Protein AF-A0A497N2W8-F1 (afdb_monomer_lite)

Radius of gyration: 13.19 Å; chains: 1; bounding box: 35×24×28 Å

Sequence (50 aa):
AVRRAGRDPDVIYHLGDWGKEPMITLLGRTALEVAERAVEIAKRLSGTSA

Foldseek 3Di:
DCVVVVHDDQKDWDCADVVGHTDIDGDDPDPVVRVVVVVVVVCVVVVNDD

pLDDT: mean 90.46, std 10.17, range [55.5, 98.25]

Structure (mmCIF, N/CA/C/O backbone):
data_AF-A0A497N2W8-F1
#
_entry.id   AF-A0A497N2W8-F1
#
loop_
_atom_site.group_PDB
_atom_site.id
_atom_site.type_symbol
_atom_site.label_atom_id
_atom_site.label_alt_id
_atom_site.label_comp_id
_atom_site.label_asym_id
_atom_site.label_entity_id
_atom_site.label_seq_id
_atom_site.pdbx_PDB_ins_code
_atom_site.Cartn_x
_atom_site.Cartn_y
_atom_site.Cartn_z
_atom_site.occupancy
_atom_site.B_iso_or_equiv
_atom_site.auth_seq_id
_atom_site.auth_comp_id
_atom_site.auth_asym_id
_atom_site.auth_atom_id
_atom_site.pdbx_PDB_model_num
ATOM 1 N N . ALA A 1 1 ? 5.871 -6.536 -8.446 1.00 74.12 1 ALA A N 1
ATOM 2 C CA . ALA A 1 1 ? 4.726 -6.901 -7.587 1.00 74.12 1 ALA A CA 1
ATOM 3 C C . ALA A 1 1 ? 3.811 -7.918 -8.264 1.00 74.12 1 ALA A C 1
ATOM 5 O O . ALA A 1 1 ? 3.750 -9.032 -7.772 1.00 74.12 1 ALA A O 1
ATOM 6 N N . VAL A 1 2 ? 3.216 -7.598 -9.418 1.00 76.62 2 VAL A N 1
ATOM 7 C CA . VAL A 1 2 ? 2.296 -8.483 -10.171 1.00 76.62 2 VAL A CA 1
ATOM 8 C C . VAL A 1 2 ? 2.858 -9.900 -10.391 1.00 76.62 2 VAL A C 1
ATOM 10 O O . VAL A 1 2 ? 2.296 -10.871 -9.902 1.00 76.62 2 VAL A O 1
ATOM 13 N N . ARG A 1 3 ? 4.053 -10.025 -10.988 1.00 82.94 3 ARG A N 1
ATOM 14 C CA . ARG A 1 3 ? 4.722 -11.330 -11.197 1.00 82.94 3 ARG A CA 1
ATOM 15 C C . ARG A 1 3 ? 5.009 -12.119 -9.911 1.00 82.94 3 ARG A C 1
ATOM 17 O O . ARG A 1 3 ? 5.020 -13.338 -9.944 1.00 82.94 3 ARG A O 1
ATOM 24 N N . ARG A 1 4 ? 5.243 -11.431 -8.787 1.00 83.75 4 ARG A N 1
ATOM 25 C CA . ARG A 1 4 ? 5.512 -12.058 -7.479 1.00 83.75 4 ARG A CA 1
ATOM 26 C C . ARG A 1 4 ? 4.224 -12.530 -6.806 1.00 83.75 4 ARG A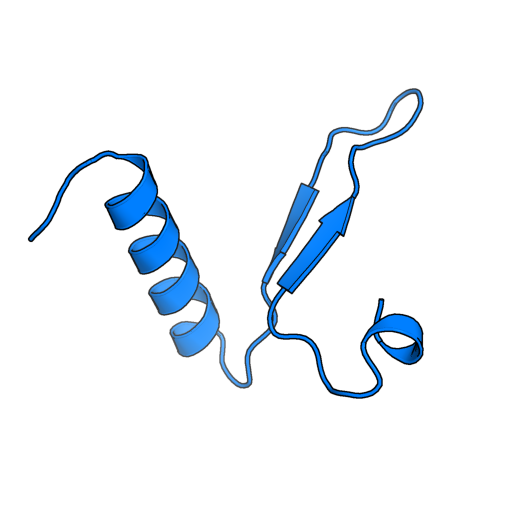 C 1
ATOM 28 O O . ARG A 1 4 ? 4.241 -13.527 -6.104 1.00 83.75 4 ARG A O 1
ATOM 35 N N . ALA A 1 5 ? 3.137 -11.784 -6.989 1.00 81.19 5 ALA A N 1
ATOM 36 C CA . ALA A 1 5 ? 1.835 -12.118 -6.431 1.00 81.19 5 ALA A CA 1
ATOM 37 C C . ALA A 1 5 ? 1.142 -13.251 -7.207 1.00 81.19 5 ALA A C 1
ATOM 39 O O . ALA A 1 5 ? 0.304 -13.934 -6.630 1.00 81.19 5 ALA A O 1
ATOM 40 N N . GLY A 1 6 ? 1.460 -13.432 -8.498 1.00 83.69 6 GLY A N 1
ATOM 41 C CA . GLY A 1 6 ? 0.821 -14.439 -9.360 1.00 83.69 6 GLY A CA 1
ATOM 42 C C . GLY A 1 6 ? -0.659 -14.158 -9.655 1.00 83.69 6 GLY A C 1
ATOM 43 O O . GLY A 1 6 ? -1.337 -14.994 -10.239 1.00 83.69 6 GLY A O 1
ATOM 44 N N . ARG A 1 7 ? -1.151 -12.986 -9.239 1.00 84.31 7 ARG A N 1
ATOM 45 C CA . ARG A 1 7 ? -2.515 -12.474 -9.399 1.00 84.31 7 ARG A CA 1
ATOM 46 C C . ARG A 1 7 ? -2.486 -10.949 -9.431 1.00 84.31 7 ARG A C 1
ATOM 48 O O . ARG A 1 7 ? -1.455 -10.355 -9.096 1.00 84.31 7 ARG A O 1
ATOM 55 N N . ASP A 1 8 ? -3.622 -10.340 -9.746 1.00 83.81 8 ASP A N 1
ATOM 56 C CA . ASP A 1 8 ? -3.816 -8.899 -9.601 1.00 83.81 8 ASP A CA 1
ATOM 57 C C . ASP A 1 8 ? -3.776 -8.532 -8.107 1.00 83.81 8 ASP A C 1
ATOM 59 O O . ASP A 1 8 ? -4.592 -9.033 -7.326 1.00 83.81 8 ASP A O 1
ATOM 63 N N . PRO A 1 9 ? -2.772 -7.756 -7.659 1.00 85.50 9 PRO A N 1
ATOM 64 C CA . PRO A 1 9 ? -2.616 -7.435 -6.251 1.00 85.50 9 PRO A CA 1
ATOM 65 C C . PRO A 1 9 ? -3.486 -6.237 -5.869 1.00 85.50 9 PRO A C 1
ATOM 67 O O . PRO A 1 9 ? -3.490 -5.232 -6.567 1.00 85.50 9 PRO A O 1
ATOM 70 N N . ASP A 1 10 ? -4.125 -6.299 -4.704 1.00 88.06 10 ASP A N 1
ATOM 71 C CA . ASP A 1 10 ? -4.895 -5.173 -4.155 1.00 88.06 10 ASP A CA 1
ATOM 72 C C . ASP A 1 10 ? -3.981 -4.070 -3.571 1.00 88.06 10 ASP A C 1
ATOM 74 O O . ASP A 1 10 ? -4.362 -2.904 -3.470 1.00 88.06 10 ASP A O 1
ATOM 78 N N . VAL A 1 11 ? -2.752 -4.431 -3.170 1.00 93.88 11 VAL A N 1
ATOM 79 C CA . VAL A 1 11 ? -1.771 -3.530 -2.540 1.00 93.88 11 VAL A CA 1
ATOM 80 C C . VAL A 1 11 ? -0.357 -3.827 -3.036 1.00 93.88 11 VAL A C 1
ATOM 82 O O . VAL A 1 11 ? 0.078 -4.980 -3.102 1.00 93.88 11 VAL A O 1
ATOM 85 N N . ILE A 1 12 ? 0.400 -2.773 -3.327 1.00 94.81 12 ILE A N 1
ATOM 86 C CA . ILE A 1 12 ? 1.833 -2.816 -3.622 1.00 94.81 12 ILE A CA 1
ATOM 87 C C . ILE A 1 12 ? 2.535 -1.867 -2.655 1.00 94.81 12 ILE A C 1
ATOM 89 O O . ILE A 1 12 ? 2.073 -0.755 -2.462 1.00 94.81 12 ILE A O 1
ATOM 93 N N . TYR A 1 13 ? 3.660 -2.265 -2.065 1.00 95.00 13 TYR A N 1
ATOM 94 C CA . TYR A 1 13 ? 4.446 -1.364 -1.222 1.00 95.00 13 TYR A CA 1
ATOM 95 C C . TYR A 1 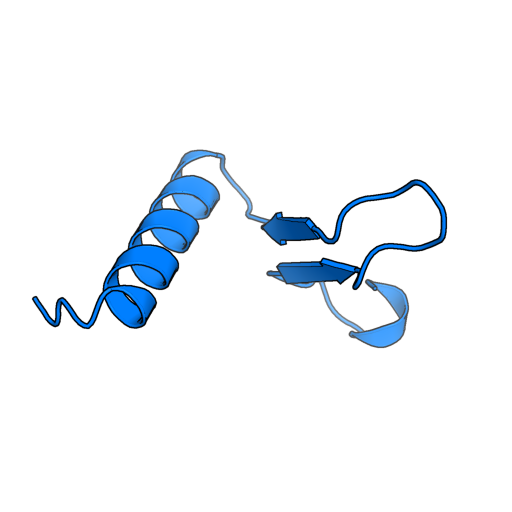13 ? 5.935 -1.413 -1.562 1.00 95.00 13 TYR A C 1
ATOM 97 O O . TYR A 1 13 ? 6.434 -2.410 -2.099 1.00 95.00 13 TYR A O 1
ATOM 105 N N . HIS A 1 14 ? 6.626 -0.325 -1.230 1.00 94.75 14 HIS A N 1
ATOM 106 C CA . HIS A 1 14 ? 8.074 -0.170 -1.305 1.00 94.75 14 HIS A CA 1
ATOM 107 C C . HIS A 1 14 ? 8.574 0.515 -0.031 1.00 94.75 14 HIS A C 1
ATOM 109 O O . HIS A 1 14 ? 7.985 1.498 0.412 1.00 94.75 14 HIS A O 1
ATOM 115 N N . LEU A 1 15 ? 9.689 0.046 0.531 1.00 96.06 15 LEU A N 1
ATOM 116 C CA . LEU A 1 15 ? 10.281 0.598 1.761 1.00 96.06 15 LEU A CA 1
ATOM 117 C C . LEU A 1 15 ? 11.099 1.883 1.527 1.00 96.06 15 LEU A C 1
ATOM 119 O O . LEU A 1 15 ? 11.894 2.267 2.374 1.00 96.06 15 LEU A O 1
ATOM 123 N N . GLY A 1 16 ? 10.922 2.536 0.378 1.00 93.69 16 GLY A N 1
ATOM 124 C CA . GLY A 1 16 ? 11.834 3.581 -0.093 1.00 93.69 16 GLY A CA 1
ATOM 125 C C . GLY A 1 16 ? 13.210 3.041 -0.505 1.00 93.69 16 GLY A C 1
ATOM 126 O O . GLY A 1 16 ? 13.468 1.839 -0.455 1.00 93.69 16 GLY A O 1
ATOM 127 N N . ASP A 1 17 ? 14.055 3.941 -0.982 1.00 95.31 17 ASP A N 1
ATOM 128 C CA . ASP A 1 17 ? 15.477 3.727 -1.276 1.00 95.31 17 ASP A CA 1
ATOM 129 C C . ASP A 1 17 ? 16.186 5.076 -1.067 1.00 95.31 17 ASP A C 1
ATOM 131 O O . ASP A 1 17 ? 15.535 6.060 -0.712 1.00 95.31 17 ASP A O 1
ATOM 135 N N . TRP A 1 18 ? 17.495 5.172 -1.278 1.00 94.94 18 TRP A 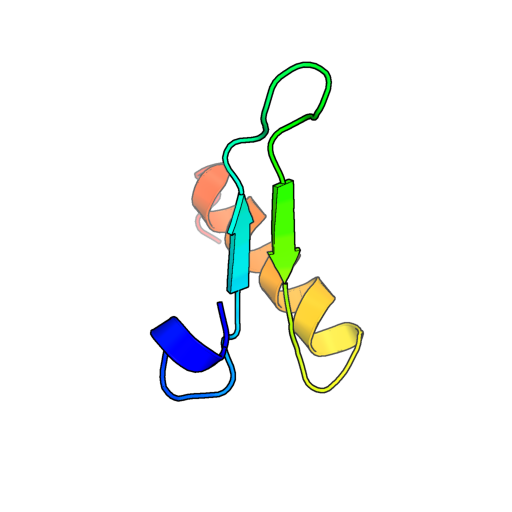N 1
ATOM 136 C CA . TRP A 1 18 ? 18.218 6.427 -1.095 1.00 94.94 18 TRP A CA 1
ATOM 137 C C . TRP A 1 18 ? 17.570 7.585 -1.876 1.00 94.94 18 TRP A C 1
ATOM 139 O O . TRP A 1 18 ? 17.446 7.547 -3.102 1.00 94.94 18 TRP A O 1
ATOM 149 N N . GLY A 1 19 ? 17.139 8.620 -1.147 1.00 95.81 19 GLY A N 1
ATOM 150 C CA . GLY A 1 19 ? 16.436 9.778 -1.709 1.00 95.81 19 GLY A CA 1
ATOM 151 C C . GLY A 1 19 ? 14.977 9.527 -2.119 1.00 95.81 19 GLY A C 1
ATOM 152 O O . GLY A 1 19 ? 14.407 10.362 -2.817 1.00 95.81 19 GLY A O 1
ATOM 153 N N . LYS A 1 20 ? 14.364 8.403 -1.722 1.00 95.31 20 LYS A N 1
ATOM 154 C CA . LYS A 1 20 ? 12.961 8.058 -2.006 1.00 95.31 20 LYS A CA 1
ATOM 155 C C . LYS A 1 20 ? 12.224 7.662 -0.732 1.00 95.31 20 LYS A C 1
ATOM 157 O O . LYS A 1 20 ? 12.665 6.775 -0.004 1.00 95.31 20 LYS A O 1
ATOM 162 N N . GLU A 1 21 ? 11.059 8.255 -0.512 1.00 97.44 21 GLU A N 1
ATOM 163 C CA . GLU A 1 21 ? 10.208 7.912 0.626 1.00 97.44 21 GLU A CA 1
ATOM 164 C C . GLU A 1 21 ? 9.528 6.538 0.448 1.00 97.44 21 GLU A C 1
ATOM 166 O O . GLU A 1 21 ? 9.209 6.137 -0.680 1.00 97.44 21 GLU A O 1
ATOM 171 N N . PRO A 1 22 ? 9.292 5.793 1.544 1.00 97.12 22 PRO A N 1
ATOM 172 C CA . PRO A 1 22 ? 8.444 4.608 1.525 1.00 97.12 22 PRO A CA 1
ATOM 173 C C . PRO A 1 22 ? 7.027 4.926 1.055 1.00 97.12 22 PRO A C 1
ATOM 175 O O . PRO A 1 22 ? 6.466 5.969 1.380 1.00 97.12 22 PRO A O 1
ATOM 178 N N . MET A 1 23 ? 6.419 3.997 0.319 1.00 96.44 23 MET A N 1
ATOM 179 C CA . MET A 1 23 ? 5.081 4.196 -0.232 1.00 96.44 23 MET A CA 1
ATOM 180 C C . MET A 1 23 ? 4.281 2.897 -0.269 1.00 96.44 23 MET A C 1
ATOM 182 O O . MET A 1 23 ? 4.820 1.816 -0.523 1.00 96.44 23 MET A O 1
ATOM 186 N N . ILE A 1 24 ? 2.972 3.034 -0.059 1.00 96.12 24 ILE A N 1
ATOM 187 C CA . ILE A 1 24 ? 1.961 2.001 -0.279 1.00 96.12 24 ILE A CA 1
ATOM 188 C C . ILE A 1 24 ? 1.028 2.495 -1.387 1.00 96.12 24 ILE A C 1
ATOM 190 O O . ILE A 1 24 ? 0.476 3.588 -1.306 1.00 96.12 24 ILE A O 1
ATOM 194 N N . THR A 1 25 ? 0.844 1.684 -2.420 1.00 95.94 25 THR A N 1
ATOM 195 C CA . THR A 1 25 ? -0.0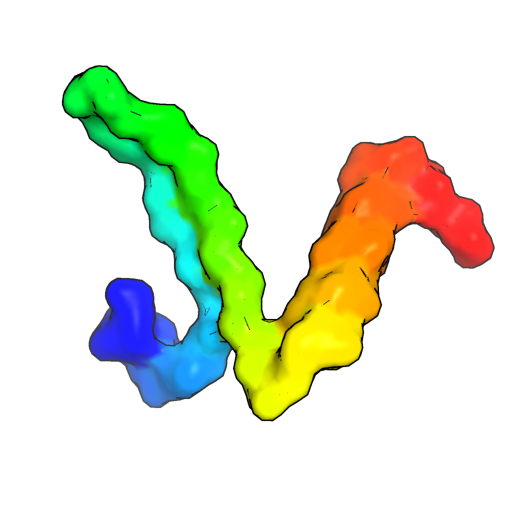51 1.922 -3.551 1.00 95.94 25 THR A CA 1
ATOM 196 C C . THR A 1 25 ? -1.211 0.937 -3.479 1.00 95.94 25 THR A C 1
ATOM 198 O O . THR A 1 25 ? -1.003 -0.278 -3.503 1.00 95.94 25 THR A O 1
ATOM 201 N N . LEU A 1 26 ? -2.430 1.464 -3.399 1.00 96.88 26 LEU A N 1
ATOM 202 C CA . LEU A 1 26 ? -3.666 0.685 -3.425 1.00 96.88 26 LEU A CA 1
ATOM 203 C C . LEU A 1 26 ? -4.179 0.580 -4.862 1.00 96.88 26 LEU A C 1
ATOM 205 O O . LEU A 1 26 ? -4.173 1.565 -5.600 1.00 96.88 26 LEU A O 1
ATOM 209 N N . LEU A 1 27 ? -4.622 -0.613 -5.244 1.00 95.88 27 LEU A N 1
ATOM 210 C CA . LEU A 1 27 ? -5.216 -0.897 -6.543 1.00 95.88 27 LEU A CA 1
ATOM 211 C C . LEU A 1 27 ? -6.657 -1.368 -6.340 1.00 95.88 27 LEU A C 1
ATOM 213 O O . LEU A 1 27 ? -6.961 -2.085 -5.391 1.00 95.88 27 LEU A O 1
ATOM 217 N N . GLY A 1 28 ? -7.543 -0.952 -7.237 1.00 94.06 28 GLY A N 1
ATOM 218 C CA . GLY A 1 28 ? -8.958 -1.306 -7.218 1.00 94.06 28 GLY A CA 1
ATOM 219 C C . GLY A 1 28 ? -9.575 -1.062 -8.588 1.00 94.06 28 GLY A C 1
ATOM 220 O O . GLY A 1 28 ? -8.982 -0.393 -9.437 1.00 94.06 28 GLY A O 1
ATOM 221 N N . ARG A 1 29 ? -10.765 -1.615 -8.824 1.00 95.44 29 ARG A N 1
ATOM 222 C CA . ARG A 1 29 ? -11.450 -1.494 -10.121 1.00 95.44 29 ARG A CA 1
ATOM 223 C C . ARG A 1 29 ? -12.046 -0.106 -10.322 1.00 95.44 29 ARG A C 1
ATOM 225 O O . ARG A 1 29 ? -12.251 0.314 -11.456 1.00 95.44 29 ARG A O 1
ATOM 232 N N . THR A 1 30 ? -12.329 0.600 -9.228 1.00 97.44 30 THR A N 1
ATOM 233 C CA . THR A 1 30 ? -12.851 1.971 -9.233 1.00 97.44 30 THR A CA 1
ATOM 234 C C . THR A 1 30 ? -12.143 2.833 -8.191 1.00 97.44 30 THR A C 1
ATOM 236 O O . THR A 1 30 ? -11.601 2.325 -7.209 1.00 97.44 30 THR A O 1
ATOM 239 N N . ALA A 1 31 ? -12.187 4.154 -8.372 1.00 97.56 31 ALA A N 1
ATOM 240 C CA . ALA A 1 31 ? -11.648 5.092 -7.387 1.00 97.56 31 ALA A CA 1
ATOM 241 C C . ALA A 1 31 ? -12.365 4.997 -6.027 1.00 97.56 31 ALA A C 1
ATOM 243 O O . ALA A 1 31 ? -11.720 5.136 -4.990 1.00 97.56 31 ALA A O 1
ATOM 244 N N . LEU A 1 32 ? -13.677 4.723 -6.031 1.00 98.25 32 LEU A N 1
ATOM 245 C CA . LEU A 1 32 ? -14.469 4.564 -4.810 1.00 98.25 32 LEU A CA 1
ATOM 246 C C . LEU A 1 32 ? -13.973 3.374 -3.979 1.00 98.25 32 LEU A C 1
ATOM 248 O O . LEU A 1 32 ? -13.697 3.537 -2.796 1.00 98.25 32 LEU A O 1
ATOM 252 N N . GLU A 1 33 ? -13.760 2.222 -4.620 1.00 97.12 33 GLU A N 1
ATOM 253 C CA . GLU A 1 33 ? -13.229 1.013 -3.971 1.00 97.12 33 GLU A CA 1
ATOM 254 C C . GLU A 1 33 ? -11.866 1.276 -3.309 1.00 97.12 33 GLU A C 1
ATOM 256 O O . GLU A 1 33 ? -11.629 0.872 -2.171 1.00 97.12 33 GLU A O 1
ATOM 261 N N . VAL A 1 34 ? -10.976 2.005 -3.993 1.00 97.38 34 VAL A N 1
ATOM 262 C CA . VAL A 1 34 ? -9.661 2.376 -3.446 1.00 97.38 34 VAL A CA 1
ATOM 263 C C . VAL A 1 34 ? -9.798 3.297 -2.229 1.00 97.38 34 VAL A C 1
ATOM 265 O O . VAL A 1 34 ? -9.117 3.089 -1.222 1.00 97.38 34 VAL A O 1
ATOM 268 N N . ALA A 1 35 ? -10.680 4.297 -2.299 1.00 98.00 35 ALA A N 1
ATOM 269 C CA . ALA A 1 35 ? -10.906 5.239 -1.207 1.00 98.00 35 ALA A CA 1
ATOM 270 C C . ALA A 1 35 ? -11.507 4.553 0.031 1.00 98.00 35 ALA A C 1
ATOM 272 O O . ALA A 1 35 ? -11.029 4.767 1.146 1.00 98.00 35 ALA A O 1
ATOM 273 N N . GLU A 1 36 ? -12.501 3.684 -0.155 1.00 97.50 36 GLU A N 1
ATOM 274 C CA . GLU A 1 36 ? -13.097 2.886 0.922 1.00 97.50 36 GLU A CA 1
ATOM 275 C C . GLU A 1 36 ? -12.046 2.011 1.613 1.00 97.50 36 GLU A C 1
ATOM 277 O O . GLU A 1 36 ? -11.959 1.994 2.844 1.00 97.50 36 GLU A O 1
ATOM 282 N N . ARG A 1 37 ? -11.182 1.353 0.827 1.00 96.44 37 ARG A N 1
ATOM 283 C CA . ARG A 1 37 ? -10.078 0.540 1.352 1.00 96.44 37 ARG A CA 1
ATOM 284 C C . ARG A 1 37 ? -9.095 1.373 2.175 1.00 96.44 37 ARG A C 1
ATOM 286 O O . ARG A 1 37 ? -8.659 0.933 3.237 1.00 96.44 37 ARG A O 1
ATOM 293 N N . ALA A 1 38 ? -8.759 2.578 1.713 1.00 96.81 38 ALA A N 1
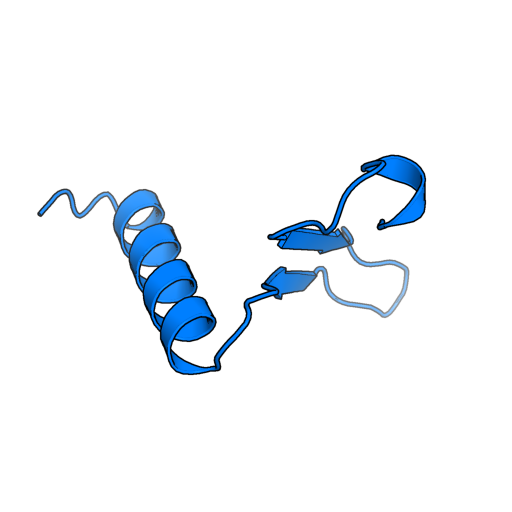ATOM 294 C CA . ALA A 1 38 ? -7.878 3.489 2.440 1.00 96.81 38 ALA A CA 1
ATOM 295 C C . ALA A 1 38 ? -8.477 3.897 3.797 1.00 96.81 38 ALA A C 1
ATOM 297 O O . ALA A 1 38 ? -7.782 3.861 4.815 1.00 96.81 38 ALA A O 1
ATOM 298 N N . VAL A 1 39 ? -9.775 4.219 3.832 1.00 97.0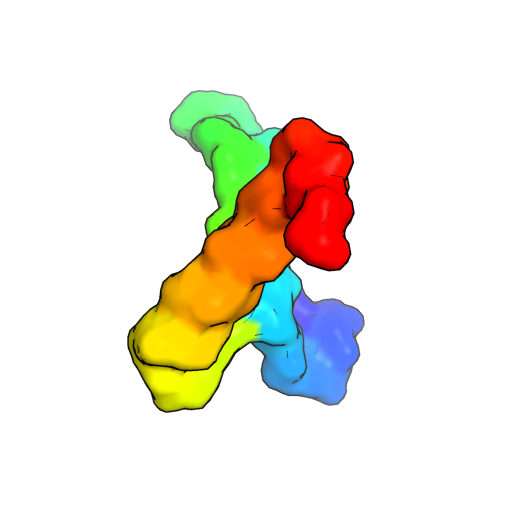0 39 VAL A N 1
ATOM 299 C CA . VAL A 1 39 ? -10.495 4.555 5.071 1.00 97.00 39 VAL A CA 1
ATOM 300 C C . VAL A 1 39 ? -10.538 3.364 6.028 1.00 97.00 39 VAL A C 1
ATOM 302 O O . VAL A 1 39 ? -10.323 3.535 7.227 1.00 97.00 39 VAL A O 1
ATOM 305 N N . GLU A 1 40 ? -10.789 2.155 5.529 1.00 95.56 40 GLU A N 1
ATOM 306 C CA . GLU A 1 40 ? -10.795 0.942 6.350 1.00 95.56 40 GLU A CA 1
ATOM 307 C C . GLU A 1 40 ? -9.429 0.690 7.005 1.00 95.56 40 GLU A C 1
ATOM 309 O O . GLU A 1 40 ? -9.354 0.433 8.209 1.00 95.56 40 GLU A O 1
ATOM 314 N N . ILE A 1 41 ? -8.344 0.812 6.233 1.00 95.38 41 ILE A N 1
ATOM 315 C CA . ILE A 1 41 ? -6.973 0.695 6.745 1.00 95.38 41 ILE A CA 1
ATOM 316 C C . ILE A 1 41 ? -6.729 1.744 7.833 1.00 95.38 41 ILE A C 1
ATOM 318 O O . ILE A 1 41 ? -6.247 1.400 8.912 1.00 95.38 41 ILE A O 1
ATOM 322 N N . ALA A 1 42 ? -7.108 3.000 7.586 1.00 95.25 42 ALA A N 1
ATOM 323 C CA . ALA A 1 42 ? -6.943 4.078 8.554 1.00 95.25 42 ALA A CA 1
ATOM 324 C C . ALA A 1 42 ? -7.686 3.794 9.869 1.00 95.25 42 ALA A C 1
ATOM 326 O O . ALA A 1 42 ? -7.085 3.924 10.931 1.00 95.25 42 ALA A O 1
ATOM 327 N N . LYS A 1 43 ? -8.942 3.326 9.812 1.00 95.25 43 LYS A N 1
ATOM 328 C CA . LYS A 1 43 ? -9.730 2.947 11.002 1.00 95.25 43 LYS A CA 1
ATOM 329 C C . LYS A 1 43 ? -9.070 1.830 11.811 1.00 95.25 43 LYS A C 1
ATOM 331 O O . LYS A 1 43 ? -8.992 1.908 13.035 1.00 95.25 43 LYS A O 1
ATOM 336 N N . ARG A 1 44 ? -8.562 0.795 11.129 1.00 93.94 44 ARG A N 1
ATOM 337 C CA . ARG A 1 44 ? -7.854 -0.321 11.781 1.00 93.94 44 ARG A CA 1
ATOM 338 C C . ARG A 1 44 ? -6.568 0.146 12.468 1.00 93.94 44 ARG A C 1
ATOM 340 O O . ARG A 1 44 ? -6.245 -0.354 13.540 1.00 93.94 44 ARG A O 1
ATOM 347 N N . LEU A 1 45 ? -5.849 1.095 11.868 1.00 92.38 45 LEU A N 1
ATOM 348 C CA . LEU A 1 45 ? -4.604 1.640 12.417 1.00 92.38 45 LEU A CA 1
ATOM 349 C C . LEU A 1 45 ? -4.832 2.665 13.534 1.00 92.38 45 LEU A C 1
ATOM 351 O O . LEU A 1 45 ? -4.035 2.724 14.464 1.00 92.38 45 LEU A O 1
ATOM 355 N N . SER A 1 46 ? -5.912 3.449 13.479 1.00 90.50 46 SER A N 1
ATOM 356 C CA . SER A 1 46 ? -6.235 4.446 14.507 1.00 90.50 46 SER A CA 1
ATOM 357 C C . SER A 1 46 ? -6.797 3.834 15.795 1.00 90.50 46 SER A C 1
ATOM 359 O O . SER A 1 46 ? -7.118 4.567 16.728 1.00 90.50 46 SER A O 1
ATOM 361 N N . GLY A 1 47 ? -6.962 2.505 15.851 1.00 76.50 47 GLY A N 1
ATOM 362 C CA . GLY A 1 47 ? -7.604 1.807 16.969 1.00 76.50 47 GLY A CA 1
ATOM 363 C C . GLY A 1 47 ? -9.099 2.113 17.100 1.00 76.50 47 GLY A C 1
ATOM 364 O O . GLY A 1 47 ? -9.737 1.674 18.054 1.00 76.50 47 GLY A O 1
ATOM 365 N N . THR A 1 48 ? -9.675 2.848 16.147 1.00 62.25 48 THR A N 1
ATOM 366 C CA . THR A 1 48 ? -11.098 3.168 16.118 1.00 62.25 48 THR A CA 1
ATOM 367 C C . THR A 1 48 ? -11.832 1.971 15.530 1.00 62.25 48 THR A C 1
ATOM 369 O O . THR A 1 48 ? -12.111 1.902 14.333 1.00 62.25 48 THR A O 1
ATOM 372 N N . SER A 1 49 ? -12.105 0.991 16.386 1.00 55.50 49 SER A N 1
ATOM 373 C CA . SER A 1 49 ? -13.166 0.024 16.120 1.00 55.50 49 SER A CA 1
ATOM 374 C C . SER A 1 49 ? -14.475 0.813 16.124 1.00 55.50 49 SER A C 1
ATOM 376 O O . SER A 1 49 ? -14.796 1.466 17.116 1.00 55.50 49 SER A O 1
ATOM 378 N N . ALA A 1 50 ? -15.148 0.850 14.974 1.00 57.91 50 ALA A N 1
ATOM 379 C CA . ALA A 1 50 ? -16.538 1.286 14.914 1.00 57.91 50 ALA A CA 1
ATOM 380 C C . ALA A 1 50 ? -17.429 0.218 15.556 1.00 57.91 50 ALA A C 1
ATOM 382 O O . ALA A 1 50 ? -17.095 -0.979 15.387 1.00 57.91 50 ALA A O 1
#

Secondary structure (DSSP, 8-state):
-HHHHTS--SEEEE--BTTB--EEEE--SSHHHHHHHHHHHHHHHTT---